Protein AF-A0AAQ3LM47-F1 (afdb_monomer)

Organism: Pseudomonas aeruginosa (NCBI:txid287)

Structure (mmCIF, N/CA/C/O backbone):
data_AF-A0AAQ3LM47-F1
#
_entry.id   AF-A0AAQ3LM47-F1
#
loop_
_atom_site.group_PDB
_atom_site.id
_atom_site.type_symbol
_atom_site.label_atom_id
_atom_site.label_alt_id
_atom_site.label_comp_id
_atom_site.label_asym_id
_atom_site.label_entity_id
_atom_site.label_seq_id
_atom_site.pdbx_PDB_ins_code
_atom_site.Cartn_x
_atom_site.Cartn_y
_atom_site.Cartn_z
_atom_site.occupancy
_atom_site.B_iso_or_equiv
_atom_site.auth_seq_id
_atom_site.auth_comp_id
_atom_site.auth_asym_id
_atom_site.auth_atom_id
_atom_site.pdbx_PDB_model_num
ATOM 1 N N . MET A 1 1 ? 6.843 -18.367 -8.324 1.00 46.47 1 MET A N 1
ATOM 2 C CA . MET A 1 1 ? 6.064 -17.510 -7.406 1.00 46.47 1 MET A CA 1
ATOM 3 C C . MET A 1 1 ? 6.373 -16.067 -7.772 1.00 46.4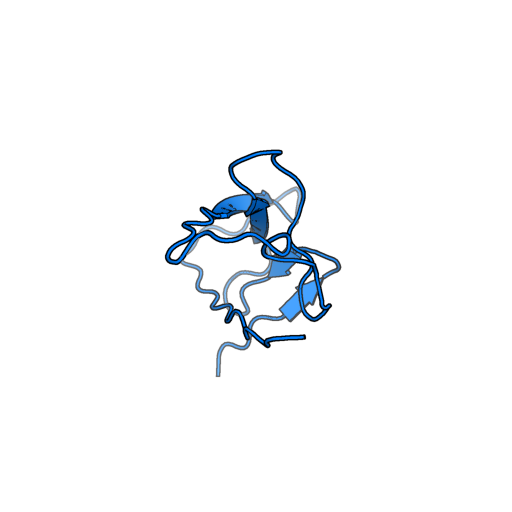7 1 MET A C 1
ATOM 5 O O . MET A 1 1 ? 7.543 -15.709 -7.747 1.00 46.47 1 MET A O 1
ATOM 9 N N . ASN A 1 2 ? 5.381 -15.279 -8.194 1.00 55.44 2 ASN A N 1
ATOM 10 C CA . ASN A 1 2 ? 5.573 -13.848 -8.458 1.00 55.44 2 ASN A CA 1
ATOM 11 C C . ASN A 1 2 ? 5.506 -13.106 -7.121 1.00 55.44 2 ASN A C 1
ATOM 13 O O . ASN A 1 2 ? 4.434 -12.698 -6.689 1.00 55.44 2 ASN A O 1
ATOM 17 N N . SER A 1 3 ? 6.634 -13.018 -6.424 1.00 73.00 3 SER A N 1
ATOM 18 C CA . SER A 1 3 ? 6.694 -12.394 -5.102 1.00 73.00 3 SER A CA 1
ATOM 19 C C . SER A 1 3 ? 6.743 -10.869 -5.238 1.00 73.00 3 SER A C 1
ATOM 21 O O . SER A 1 3 ? 7.647 -10.338 -5.883 1.00 73.00 3 SER A O 1
ATOM 23 N N . SER A 1 4 ? 5.785 -10.158 -4.638 1.00 82.12 4 SER A N 1
ATOM 24 C CA . SER A 1 4 ? 5.846 -8.701 -4.466 1.00 82.12 4 SER A CA 1
ATOM 25 C C . SER A 1 4 ? 6.823 -8.324 -3.348 1.00 82.12 4 SER A C 1
ATOM 27 O O . SER A 1 4 ? 6.994 -9.075 -2.389 1.00 82.12 4 SER A O 1
ATOM 29 N N . SER A 1 5 ? 7.443 -7.151 -3.449 1.00 89.94 5 SER A N 1
ATOM 30 C CA . SER A 1 5 ? 8.401 -6.631 -2.460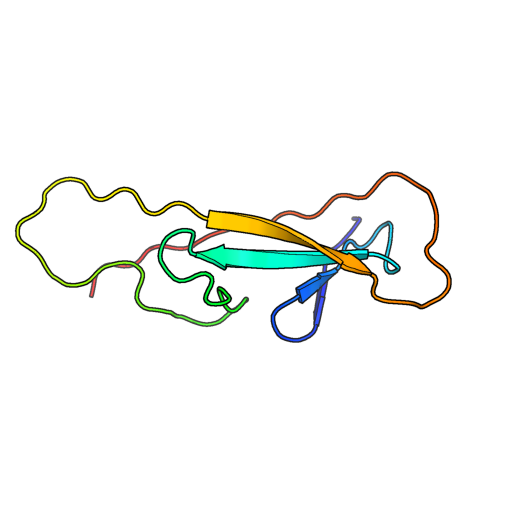 1.00 89.94 5 SER A CA 1
ATOM 31 C C . SER A 1 5 ? 8.003 -5.243 -1.973 1.00 89.94 5 SER A C 1
ATOM 33 O O . SER A 1 5 ? 7.362 -4.503 -2.711 1.00 89.94 5 SER A O 1
ATOM 35 N N . THR A 1 6 ? 8.424 -4.847 -0.775 1.00 90.81 6 THR A N 1
ATOM 36 C CA . THR A 1 6 ? 8.179 -3.498 -0.241 1.00 90.81 6 THR A CA 1
ATOM 37 C C . THR A 1 6 ? 9.426 -2.624 -0.355 1.00 90.81 6 THR A C 1
ATOM 39 O O . THR A 1 6 ? 10.497 -3.018 0.105 1.00 90.81 6 THR A O 1
ATOM 42 N N . VAL A 1 7 ? 9.287 -1.425 -0.924 1.00 90.50 7 VAL A N 1
ATOM 43 C CA . VAL A 1 7 ? 10.324 -0.383 -0.973 1.00 90.50 7 VAL A CA 1
ATOM 44 C C . VAL A 1 7 ? 9.807 0.831 -0.205 1.00 90.50 7 VAL A C 1
ATOM 46 O O . VAL A 1 7 ? 8.974 1.587 -0.709 1.00 90.50 7 VAL A O 1
ATOM 49 N N . GLY A 1 8 ? 10.262 0.995 1.040 1.00 90.31 8 GLY A N 1
ATOM 50 C CA . GLY A 1 8 ? 9.664 1.957 1.970 1.00 90.31 8 GLY A CA 1
ATOM 51 C C . GLY A 1 8 ? 8.182 1.644 2.189 1.00 90.31 8 GLY A C 1
ATOM 52 O O . GLY A 1 8 ? 7.828 0.497 2.451 1.00 90.31 8 GLY A O 1
ATOM 53 N N . ASP A 1 9 ? 7.317 2.639 1.998 1.00 93.25 9 ASP A N 1
ATOM 54 C CA . ASP A 1 9 ? 5.860 2.478 2.109 1.00 93.25 9 ASP A CA 1
ATOM 55 C C . ASP A 1 9 ? 5.175 2.116 0.776 1.00 93.25 9 ASP A C 1
ATOM 57 O O . ASP A 1 9 ? 3.982 2.345 0.585 1.00 93.25 9 ASP A O 1
ATOM 61 N N . THR A 1 10 ? 5.936 1.603 -0.195 1.00 95.25 10 THR A N 1
ATOM 62 C CA . THR A 1 10 ? 5.423 1.226 -1.519 1.00 95.25 10 THR A CA 1
ATOM 63 C C . THR A 1 10 ? 5.529 -0.277 -1.733 1.00 95.25 10 THR A C 1
ATOM 65 O O . THR A 1 10 ? 6.611 -0.855 -1.635 1.00 95.25 10 THR A O 1
ATOM 68 N N . LEU A 1 11 ? 4.413 -0.905 -2.090 1.00 95.19 11 LEU A N 1
ATOM 69 C CA . LEU A 1 11 ? 4.355 -2.292 -2.529 1.00 95.19 11 LEU A CA 1
ATOM 70 C C . LEU A 1 11 ? 4.655 -2.373 -4.029 1.00 95.19 11 LEU A C 1
ATOM 72 O O . LEU A 1 11 ? 3.974 -1.753 -4.840 1.00 95.19 11 LEU A O 1
ATOM 76 N N . VAL A 1 12 ? 5.674 -3.135 -4.405 1.00 95.62 12 VAL A N 1
ATOM 77 C CA . VAL A 1 12 ? 6.142 -3.295 -5.786 1.00 95.62 12 VAL A CA 1
ATOM 78 C C . VAL A 1 12 ? 5.763 -4.696 -6.281 1.00 95.62 12 VAL A C 1
ATOM 80 O O . VAL A 1 12 ? 6.228 -5.685 -5.701 1.00 95.62 12 VAL A O 1
ATOM 83 N N . PRO A 1 13 ? 4.932 -4.810 -7.332 1.00 94.38 13 PRO A N 1
ATOM 84 C CA . PRO A 1 13 ? 4.611 -6.085 -7.967 1.00 94.38 13 PRO A CA 1
ATOM 85 C C . PRO A 1 13 ? 5.856 -6.800 -8.507 1.00 94.38 13 PRO A C 1
ATOM 87 O O . PRO A 1 13 ? 6.759 -6.178 -9.070 1.00 94.38 13 PRO A O 1
ATOM 90 N N . GLY A 1 14 ? 5.905 -8.126 -8.359 1.00 90.56 14 GLY A N 1
ATOM 91 C CA . GLY A 1 14 ? 7.031 -8.931 -8.850 1.00 90.56 14 GLY A CA 1
ATOM 92 C C . GLY A 1 14 ? 7.066 -9.070 -10.376 1.00 90.56 14 GLY A C 1
ATOM 93 O O . GLY A 1 14 ? 8.140 -9.209 -10.959 1.00 90.56 14 GLY A O 1
ATOM 94 N N . ASP A 1 15 ? 5.896 -9.007 -11.014 1.00 90.62 15 ASP A N 1
ATOM 95 C CA . ASP A 1 15 ? 5.682 -9.120 -12.460 1.00 90.62 15 ASP A CA 1
ATOM 96 C C . ASP A 1 15 ? 5.839 -7.787 -13.207 1.00 90.62 15 ASP A C 1
ATOM 98 O O . ASP A 1 15 ? 6.140 -7.784 -14.400 1.00 90.62 15 ASP A O 1
ATOM 102 N N . ASN A 1 16 ? 5.703 -6.653 -12.513 1.00 93.31 16 ASN A N 1
ATOM 103 C CA . ASN A 1 16 ? 5.949 -5.332 -13.075 1.00 93.31 16 ASN A CA 1
ATOM 104 C C . ASN A 1 16 ? 6.542 -4.372 -12.032 1.00 93.31 16 ASN A C 1
ATOM 106 O O . ASN A 1 16 ? 5.831 -3.689 -11.299 1.00 93.31 16 ASN A O 1
ATOM 110 N N . LYS A 1 17 ? 7.872 -4.260 -12.031 1.00 92.75 17 LYS A N 1
ATOM 111 C CA . LYS A 1 17 ? 8.614 -3.377 -11.115 1.00 92.75 17 LYS A CA 1
ATOM 112 C C . LYS A 1 17 ? 8.556 -1.892 -11.494 1.00 92.75 17 LYS A C 1
ATOM 114 O O . LYS A 1 17 ? 9.093 -1.059 -10.771 1.00 92.75 17 LYS A O 1
ATOM 119 N N . SER A 1 18 ? 7.951 -1.552 -12.636 1.00 94.81 18 SER A N 1
ATOM 120 C CA . SER A 1 18 ? 7.810 -0.158 -13.079 1.00 94.81 18 SER A CA 1
ATOM 121 C C . SER A 1 18 ? 6.674 0.584 -12.367 1.00 94.81 18 SER A C 1
ATOM 123 O O . SER A 1 18 ? 6.629 1.817 -12.385 1.00 94.81 18 SER A O 1
ATOM 125 N N . VAL A 1 19 ? 5.791 -0.164 -11.703 1.00 95.38 19 VAL A N 1
ATOM 126 C CA . VAL A 1 19 ? 4.695 0.351 -10.888 1.00 95.38 19 VAL A CA 1
ATOM 127 C C . VAL A 1 19 ? 4.919 0.025 -9.416 1.00 95.38 19 VAL A C 1
ATOM 129 O O . VAL A 1 19 ? 5.573 -0.950 -9.054 1.00 95.38 19 VAL A O 1
ATOM 132 N N . GLY A 1 20 ? 4.348 0.857 -8.560 1.00 95.69 20 GLY A N 1
ATOM 133 C CA . GLY A 1 20 ? 4.252 0.651 -7.129 1.00 95.69 20 GLY A CA 1
ATOM 134 C C . GLY A 1 20 ? 2.852 1.008 -6.649 1.00 95.69 20 GLY A C 1
ATOM 135 O O . GLY A 1 20 ? 2.128 1.755 -7.307 1.00 95.69 20 GLY A O 1
ATOM 136 N N . ILE A 1 21 ? 2.462 0.460 -5.508 1.00 96.88 21 ILE A N 1
ATOM 137 C CA . ILE A 1 21 ? 1.165 0.693 -4.881 1.00 96.88 21 ILE A CA 1
ATOM 138 C C . ILE A 1 21 ? 1.417 1.214 -3.470 1.00 96.88 21 ILE A C 1
ATOM 140 O O . ILE A 1 21 ? 2.056 0.548 -2.657 1.00 96.88 21 ILE A O 1
ATOM 144 N N . THR A 1 22 ? 0.918 2.408 -3.175 1.00 96.75 22 THR A N 1
ATOM 145 C CA . THR A 1 22 ? 0.868 2.949 -1.812 1.00 96.75 22 THR A CA 1
ATOM 146 C C . THR A 1 22 ? -0.547 2.812 -1.277 1.00 96.75 22 THR A C 1
ATOM 148 O O . THR A 1 22 ? -1.509 3.027 -2.016 1.00 96.75 22 THR A O 1
ATOM 151 N N . VAL A 1 23 ? -0.686 2.483 0.004 1.00 96.62 23 VAL A N 1
ATOM 152 C CA . VAL A 1 23 ? -1.989 2.428 0.673 1.00 96.62 23 VAL A CA 1
ATOM 153 C C . VAL A 1 23 ? -2.120 3.651 1.568 1.00 96.62 23 VAL A C 1
ATOM 155 O O . VAL A 1 23 ? -1.218 3.955 2.344 1.00 96.62 23 VAL A O 1
ATOM 158 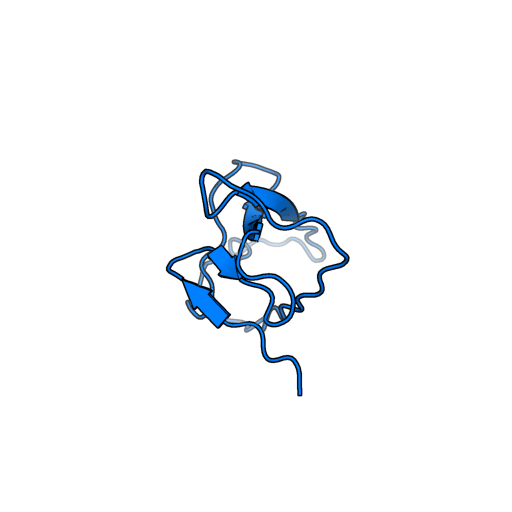N N . LEU A 1 24 ? -3.229 4.370 1.441 1.00 96.31 24 LEU A N 1
ATOM 159 C CA . LEU A 1 24 ? -3.535 5.563 2.222 1.00 96.31 24 LEU A CA 1
ATOM 160 C C . LEU A 1 24 ? -4.778 5.318 3.067 1.00 96.31 24 LEU A C 1
ATOM 162 O O . LEU A 1 24 ? -5.714 4.658 2.618 1.00 96.31 24 LEU A O 1
ATOM 166 N N . ARG A 1 25 ? -4.844 5.907 4.256 1.00 95.12 25 ARG A N 1
ATOM 167 C CA . ARG A 1 25 ? -6.116 6.036 4.972 1.00 95.12 25 ARG A CA 1
ATOM 168 C C . ARG A 1 25 ? -7.030 7.005 4.242 1.00 95.12 25 ARG A C 1
ATOM 170 O O . ARG A 1 25 ? -6.588 8.059 3.789 1.00 95.12 25 ARG A O 1
ATOM 177 N N . GLN A 1 26 ? -8.311 6.673 4.143 1.00 94.94 26 GLN A N 1
ATOM 178 C CA . GLN A 1 26 ? -9.264 7.545 3.465 1.00 94.94 26 GLN A CA 1
ATOM 179 C C . GLN A 1 26 ? -9.519 8.841 4.250 1.00 94.94 26 GLN A C 1
ATOM 181 O O . GLN A 1 26 ? -9.725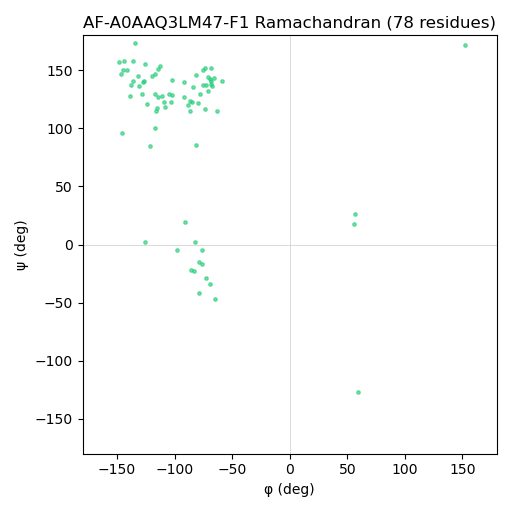 9.879 3.626 1.00 94.94 26 GLN A O 1
ATOM 186 N N . GLU A 1 27 ? -9.491 8.800 5.588 1.00 91.75 27 GLU A N 1
ATOM 187 C CA . GLU A 1 27 ? -9.816 9.962 6.428 1.00 91.75 27 GLU A CA 1
ATOM 188 C C . GLU A 1 27 ? -8.836 11.136 6.286 1.00 91.75 27 GLU A C 1
ATOM 190 O O . GLU A 1 27 ? -9.257 12.280 6.136 1.00 91.75 27 GLU A O 1
ATOM 1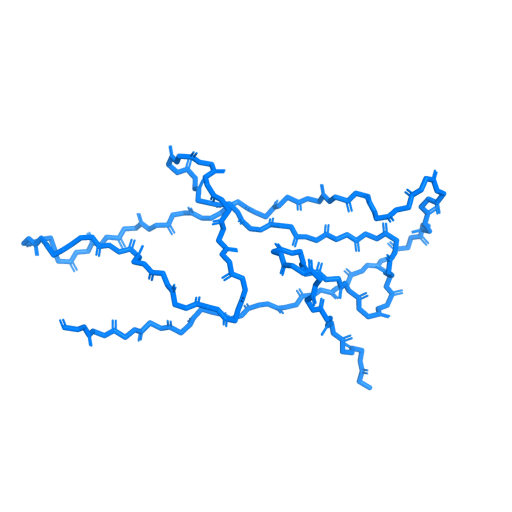95 N N . ASP A 1 28 ? -7.532 10.862 6.327 1.00 93.62 28 ASP A N 1
ATOM 196 C CA . ASP A 1 28 ? -6.475 11.871 6.435 1.00 93.62 28 ASP A CA 1
ATOM 197 C C . ASP A 1 28 ? -5.420 11.749 5.331 1.00 93.62 28 ASP A C 1
ATOM 199 O O . ASP A 1 28 ? -4.452 12.509 5.311 1.00 93.62 28 ASP A O 1
ATOM 203 N N . ARG A 1 29 ? -5.603 10.797 4.403 1.00 94.25 29 ARG A N 1
ATOM 204 C CA . ARG A 1 29 ? -4.672 10.474 3.312 1.00 94.25 29 ARG A CA 1
ATOM 205 C C . ARG A 1 29 ? -3.263 10.137 3.797 1.00 94.25 29 ARG A C 1
ATOM 207 O O . ARG A 1 29 ? -2.329 10.156 2.996 1.00 94.25 29 ARG A O 1
ATOM 214 N N . ARG A 1 30 ? -3.079 9.818 5.085 1.00 94.69 30 ARG A N 1
ATOM 215 C CA . ARG A 1 30 ? -1.776 9.382 5.591 1.00 94.69 30 ARG A CA 1
ATOM 216 C C . ARG A 1 30 ? -1.463 7.991 5.067 1.00 94.69 30 ARG A C 1
ATOM 218 O O . ARG A 1 30 ? -2.346 7.145 4.928 1.00 94.69 30 ARG A O 1
ATOM 225 N N . ILE A 1 31 ? -0.186 7.777 4.784 1.00 95.06 31 ILE A N 1
ATOM 226 C CA . ILE A 1 31 ? 0.322 6.507 4.281 1.00 95.06 31 ILE A CA 1
ATOM 227 C C . ILE A 1 31 ? 0.201 5.438 5.371 1.00 95.06 31 ILE A C 1
ATOM 229 O O . ILE A 1 31 ? 0.511 5.684 6.538 1.00 95.06 31 ILE A O 1
ATOM 233 N N . VAL A 1 32 ? -0.254 4.253 4.974 1.00 95.19 32 VAL A N 1
ATOM 234 C CA . VAL A 1 32 ? -0.229 3.042 5.789 1.00 95.19 32 VAL A CA 1
ATOM 235 C C . VAL A 1 32 ? 1.129 2.372 5.583 1.00 95.19 32 VAL A C 1
ATOM 237 O O . VAL A 1 32 ? 1.424 1.953 4.460 1.00 95.19 32 VAL A O 1
ATOM 240 N N . PRO A 1 33 ? 1.977 2.285 6.621 1.00 94.44 33 PRO A N 1
ATOM 241 C CA . PRO A 1 33 ? 3.294 1.691 6.475 1.00 94.44 33 PRO A CA 1
ATOM 242 C C . PRO A 1 33 ? 3.181 0.170 6.341 1.00 94.44 33 PRO A C 1
ATOM 244 O O . PRO A 1 33 ? 2.441 -0.482 7.077 1.00 94.44 33 PRO A O 1
ATOM 247 N N . PHE A 1 34 ? 3.950 -0.413 5.424 1.00 93.38 34 PHE A N 1
ATOM 248 C CA . PHE A 1 34 ? 4.046 -1.868 5.307 1.00 93.38 34 PHE A CA 1
ATOM 249 C C . PHE A 1 34 ? 5.021 -2.432 6.342 1.00 93.38 34 PHE A C 1
ATOM 251 O O . PHE A 1 34 ? 6.044 -1.815 6.644 1.00 93.38 34 PHE A O 1
ATOM 258 N N . ASN A 1 35 ? 4.727 -3.632 6.850 1.00 92.06 35 ASN A N 1
ATOM 259 C CA . ASN A 1 35 ? 5.566 -4.355 7.816 1.00 92.06 35 ASN A CA 1
ATOM 260 C C . ASN A 1 35 ? 5.861 -3.564 9.106 1.00 92.06 35 ASN A C 1
ATOM 262 O O . ASN A 1 35 ? 6.891 -3.772 9.748 1.00 92.06 35 ASN A O 1
ATOM 266 N N . LYS A 1 36 ? 4.977 -2.630 9.476 1.00 93.12 36 LYS A N 1
ATOM 267 C CA . LYS A 1 36 ? 5.052 -1.860 10.720 1.00 93.12 36 LYS A CA 1
ATOM 268 C C . LYS A 1 36 ? 3.673 -1.775 11.351 1.00 93.12 36 LYS A C 1
ATOM 270 O O . LYS A 1 36 ? 2.683 -1.570 10.654 1.00 93.12 36 LYS A O 1
ATOM 275 N N . GLU A 1 37 ? 3.629 -1.88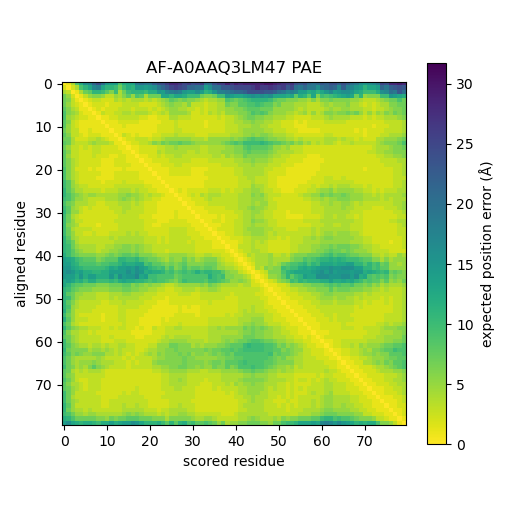1 12.673 1.00 92.56 37 GLU A N 1
ATOM 276 C CA . GLU A 1 37 ? 2.406 -1.616 13.423 1.00 92.56 37 GL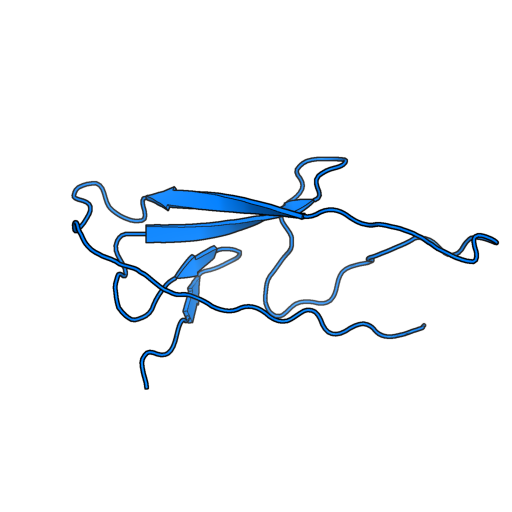U A CA 1
ATOM 277 C C . GLU A 1 37 ? 2.011 -0.141 13.307 1.00 92.56 37 GLU A C 1
ATOM 279 O O . GLU A 1 37 ? 2.851 0.762 13.324 1.00 92.56 37 GLU A O 1
ATOM 284 N N . PHE A 1 38 ? 0.708 0.104 13.243 1.00 91.38 38 PHE A N 1
ATOM 285 C CA . PHE A 1 38 ? 0.128 1.430 13.368 1.00 91.38 38 PHE A CA 1
ATOM 286 C C . PHE A 1 38 ? -1.200 1.322 14.113 1.00 91.38 38 PHE A C 1
ATOM 288 O O . PHE A 1 38 ? -1.833 0.267 14.150 1.00 91.38 38 PHE A O 1
ATOM 295 N N . GLN A 1 39 ? -1.635 2.424 14.714 1.00 90.25 39 GLN A N 1
ATOM 296 C CA . GLN A 1 39 ? -2.932 2.464 15.369 1.00 90.25 39 GLN A CA 1
ATOM 297 C C . GLN A 1 39 ? -4.047 2.502 14.317 1.00 90.25 39 GLN A C 1
ATOM 299 O O . GLN A 1 39 ? -4.146 3.461 13.549 1.00 90.25 39 GLN A O 1
ATOM 304 N N . LEU A 1 40 ? -4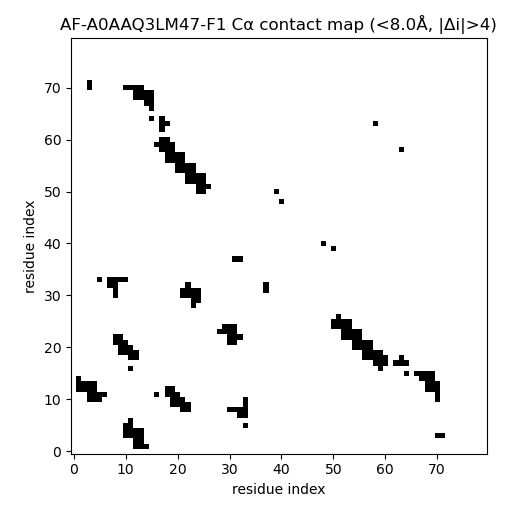.880 1.459 14.284 1.00 88.44 40 LEU A N 1
ATOM 305 C CA . LEU A 1 40 ? -6.024 1.372 13.372 1.00 88.44 40 LEU A CA 1
ATOM 306 C C . LEU A 1 40 ? -7.216 2.203 13.869 1.00 88.44 40 LEU A C 1
ATOM 308 O O . LEU A 1 40 ? -7.873 2.886 13.086 1.00 88.44 40 LEU A O 1
ATOM 312 N N . VAL A 1 41 ? -7.489 2.149 15.173 1.00 87.94 41 VAL A N 1
ATOM 313 C CA . VAL A 1 41 ? -8.603 2.841 15.825 1.00 87.94 41 VAL A CA 1
ATOM 314 C C . VAL A 1 41 ? -8.201 3.260 17.241 1.00 87.94 41 VAL A C 1
ATOM 316 O O . VAL A 1 41 ? -7.393 2.594 17.889 1.00 87.94 41 VAL A O 1
ATOM 319 N N . GLU A 1 42 ? -8.718 4.395 17.707 1.00 84.56 42 GLU A N 1
ATOM 320 C CA . GLU A 1 42 ? -8.604 4.791 19.113 1.00 84.56 42 GLU A CA 1
ATOM 321 C C . GLU A 1 42 ? -9.541 3.952 19.983 1.00 84.56 42 GLU A C 1
ATOM 323 O O . GLU A 1 42 ? -10.578 3.484 19.519 1.00 84.56 42 GLU A O 1
ATOM 328 N N . HIS A 1 43 ? -9.186 3.754 21.253 1.00 81.00 43 HIS A N 1
ATOM 329 C CA . HIS A 1 43 ? -10.086 3.083 22.185 1.00 81.00 43 HIS A CA 1
ATOM 330 C C . HIS A 1 43 ? -11.359 3.918 22.354 1.00 81.00 43 HIS A C 1
ATOM 332 O O . HIS A 1 43 ? -11.320 5.025 22.889 1.00 81.00 43 HIS A O 1
ATOM 338 N N . SER A 1 44 ? -12.492 3.377 21.916 1.00 82.94 44 SER A N 1
ATOM 339 C CA . SER A 1 44 ? -13.806 4.001 22.055 1.00 82.94 44 SER A CA 1
ATOM 340 C C . SER A 1 44 ? -14.837 2.985 22.551 1.00 82.94 44 SER A C 1
ATOM 342 O O . SER A 1 44 ? -14.553 1.795 22.696 1.00 82.94 44 SER A O 1
ATOM 344 N N . LYS A 1 45 ? -16.052 3.459 22.850 1.00 84.88 45 LYS A N 1
ATOM 345 C CA . LYS A 1 45 ? -17.192 2.594 23.200 1.00 84.88 45 LYS A CA 1
ATOM 346 C C . LYS A 1 45 ? -17.899 2.025 21.963 1.00 84.88 45 LYS A C 1
ATOM 348 O O . LYS A 1 45 ? -18.919 1.351 22.111 1.00 84.88 45 LYS A O 1
ATOM 353 N N . ASP A 1 46 ? -17.401 2.326 20.764 1.00 83.38 46 ASP A N 1
ATOM 354 C CA . ASP A 1 46 ? -18.034 1.912 19.519 1.00 83.38 46 ASP A CA 1
ATOM 355 C C . ASP A 1 46 ? -17.868 0.406 19.325 1.00 83.38 46 ASP A C 1
ATOM 357 O O . ASP A 1 46 ? -16.778 -0.145 19.458 1.00 83.38 46 ASP A O 1
ATOM 361 N N . GLN A 1 47 ? -18.964 -0.271 18.990 1.00 80.88 47 GLN A N 1
ATOM 362 C CA . GLN A 1 47 ? -18.950 -1.719 18.758 1.00 80.88 47 GLN A CA 1
ATOM 363 C C . GLN A 1 47 ? -18.499 -2.082 17.340 1.00 80.88 47 GLN A C 1
ATOM 365 O O . GLN A 1 47 ? -18.050 -3.200 17.098 1.00 80.88 47 GLN A O 1
ATOM 370 N N . VAL A 1 48 ? -18.630 -1.148 16.395 1.00 86.94 48 VAL A N 1
ATOM 371 C CA . VAL A 1 48 ? -18.255 -1.332 14.993 1.00 86.94 48 VAL A CA 1
ATOM 372 C C . VAL A 1 48 ? -17.578 -0.064 14.504 1.00 86.94 48 VAL A C 1
ATOM 374 O O . VAL A 1 48 ? -18.145 1.023 14.599 1.00 86.94 48 VAL A O 1
ATOM 377 N N . VAL A 1 49 ? -16.386 -0.215 13.930 1.00 88.12 49 VAL A N 1
ATOM 378 C CA . VAL A 1 49 ? -15.661 0.878 13.285 1.00 88.12 49 VAL A CA 1
ATOM 379 C C . VAL A 1 49 ? -15.252 0.442 11.888 1.00 88.12 49 VAL A C 1
ATOM 381 O O . VAL A 1 49 ? -14.663 -0.619 11.700 1.00 88.12 49 VAL A O 1
ATOM 384 N N . VAL A 1 50 ? -15.562 1.281 10.901 1.00 90.19 50 VAL A N 1
ATOM 385 C CA . VAL A 1 50 ? -15.157 1.077 9.509 1.00 90.19 50 VAL A CA 1
ATOM 386 C C . VAL A 1 50 ? -13.987 2.004 9.205 1.00 90.19 50 VAL A C 1
ATOM 388 O O . VAL A 1 50 ? -14.100 3.223 9.343 1.00 90.19 50 VAL A O 1
ATOM 391 N N . LYS A 1 51 ? -12.865 1.425 8.773 1.00 92.12 51 LYS A N 1
ATOM 392 C CA . LYS A 1 51 ? -11.689 2.156 8.294 1.00 92.12 51 LYS A CA 1
ATOM 393 C C . LYS A 1 51 ? -11.464 1.838 6.825 1.00 92.12 51 LYS A C 1
ATOM 395 O O . LYS A 1 51 ? -11.195 0.697 6.464 1.00 92.12 51 LYS A O 1
ATOM 400 N N . ASN A 1 52 ? -11.609 2.860 5.987 1.00 95.19 52 ASN A N 1
ATOM 401 C CA . ASN A 1 52 ? -11.441 2.735 4.546 1.00 95.19 52 ASN A CA 1
ATOM 402 C C . ASN A 1 52 ? -9.999 3.054 4.158 1.00 95.19 52 ASN A C 1
ATOM 404 O O . ASN A 1 52 ? -9.406 4.018 4.647 1.00 95.19 52 ASN A O 1
ATOM 408 N N . PHE A 1 53 ? -9.472 2.277 3.218 1.00 95.56 53 PHE A N 1
ATOM 409 C CA . PHE A 1 53 ? -8.148 2.478 2.653 1.00 95.56 53 PHE A CA 1
ATOM 410 C C . PHE A 1 53 ? -8.242 2.723 1.152 1.00 95.56 53 PHE A C 1
ATOM 412 O O . PHE A 1 53 ? -9.071 2.137 0.459 1.00 95.56 53 PHE A O 1
ATOM 419 N N . LEU A 1 54 ? -7.363 3.582 0.652 1.00 96.75 54 LEU A N 1
ATOM 420 C CA . LEU A 1 54 ? -7.223 3.897 -0.759 1.00 96.75 54 LEU A CA 1
ATOM 421 C C . LEU A 1 54 ? -5.920 3.292 -1.266 1.00 96.75 54 LEU A C 1
ATOM 423 O O . LEU A 1 54 ? -4.845 3.614 -0.762 1.00 96.75 54 LEU A O 1
ATOM 427 N N . ALA A 1 55 ? -6.010 2.440 -2.282 1.00 96.19 55 ALA A N 1
ATOM 428 C CA . ALA A 1 55 ? -4.843 1.983 -3.021 1.00 96.19 55 ALA A CA 1
ATOM 429 C C . ALA A 1 55 ? -4.535 2.983 -4.141 1.00 96.19 55 ALA A C 1
ATOM 431 O O . ALA A 1 55 ? -5.387 3.262 -4.986 1.00 96.19 55 ALA A O 1
ATOM 432 N N . GLN A 1 56 ? -3.316 3.517 -4.156 1.00 96.12 56 GLN A N 1
ATOM 433 C CA . GLN A 1 56 ? -2.862 4.475 -5.158 1.00 96.12 56 GLN A CA 1
ATOM 434 C C . GLN A 1 56 ? -1.700 3.900 -5.967 1.00 96.12 56 GLN A C 1
ATOM 436 O O . GLN A 1 56 ? -0.710 3.431 -5.406 1.00 96.12 56 GLN A O 1
ATOM 441 N N . LEU A 1 57 ? -1.818 3.979 -7.295 1.00 95.06 57 LEU A N 1
ATOM 442 C CA . LEU A 1 57 ? -0.750 3.628 -8.226 1.00 95.06 57 LEU A CA 1
ATOM 443 C C . LEU A 1 57 ? 0.320 4.728 -8.259 1.00 95.06 57 LEU A C 1
ATOM 445 O O . LEU A 1 57 ? 0.003 5.916 -8.342 1.00 95.06 57 LEU A O 1
ATOM 449 N N . LYS A 1 58 ? 1.587 4.320 -8.266 1.00 93.44 58 LYS A N 1
ATOM 450 C CA . LYS A 1 58 ? 2.761 5.184 -8.389 1.00 93.44 58 LYS A CA 1
ATOM 451 C C . LYS A 1 58 ? 3.701 4.643 -9.463 1.00 93.44 58 LYS A C 1
ATOM 453 O O . LYS A 1 58 ? 3.982 3.448 -9.499 1.00 93.44 58 LYS A O 1
ATOM 458 N N . TRP A 1 59 ? 4.231 5.522 -10.309 1.00 95.19 59 TRP A N 1
ATOM 459 C CA . TRP A 1 59 ? 5.303 5.161 -11.238 1.00 95.19 59 TRP A CA 1
ATOM 460 C C . TRP A 1 59 ? 6.642 5.111 -10.502 1.00 95.19 59 TRP A C 1
ATOM 462 O O . TRP A 1 59 ? 7.005 6.049 -9.792 1.00 95.19 59 TRP A O 1
ATOM 472 N N . MET A 1 60 ? 7.371 4.009 -10.667 1.00 94.00 60 MET A N 1
ATOM 473 C CA . MET A 1 60 ? 8.672 3.775 -10.024 1.00 94.00 60 MET A CA 1
ATOM 474 C C . MET A 1 60 ? 9.851 4.098 -10.950 1.00 94.00 60 MET A C 1
ATOM 476 O O . MET A 1 60 ? 11.007 4.023 -10.546 1.00 94.00 60 MET A O 1
ATOM 480 N N . THR A 1 61 ? 9.563 4.448 -12.201 1.00 92.75 61 THR A N 1
ATOM 481 C CA . THR A 1 61 ? 10.532 4.743 -13.258 1.00 92.75 61 THR A CA 1
ATOM 482 C C . THR A 1 61 ? 9.955 5.796 -14.200 1.00 92.75 61 THR A C 1
ATOM 484 O O . THR A 1 61 ? 8.738 5.939 -14.313 1.00 92.75 61 THR A O 1
ATOM 487 N N . ASN A 1 62 ? 10.832 6.503 -14.910 1.00 92.62 62 ASN A N 1
ATOM 488 C CA . ASN A 1 62 ? 10.452 7.471 -15.940 1.00 92.62 62 ASN A CA 1
ATOM 489 C C . ASN A 1 62 ? 10.002 6.798 -17.251 1.00 92.62 62 ASN A C 1
ATOM 491 O O . ASN A 1 62 ? 9.366 7.441 -18.080 1.00 92.62 62 ASN A O 1
ATOM 495 N N . ALA A 1 63 ? 10.324 5.515 -17.439 1.00 93.62 63 ALA A N 1
ATOM 496 C CA . ALA A 1 63 ? 9.931 4.718 -18.600 1.00 93.62 63 ALA A CA 1
ATOM 497 C C . ALA A 1 63 ? 9.121 3.494 -18.131 1.00 93.62 63 ALA A C 1
ATOM 499 O O . ALA A 1 63 ? 9.710 2.442 -17.868 1.00 93.62 63 ALA A O 1
ATOM 500 N N . PRO A 1 64 ? 7.797 3.631 -17.927 1.00 91.44 64 PRO A N 1
ATOM 501 C CA . PRO A 1 64 ? 6.976 2.554 -17.391 1.00 91.44 64 PRO A CA 1
ATOM 502 C C . PRO A 1 64 ? 6.815 1.393 -18.376 1.00 91.44 64 PRO A C 1
ATOM 504 O O . PRO A 1 64 ? 6.643 1.589 -19.579 1.00 91.44 64 PRO A O 1
ATOM 507 N N . THR A 1 65 ? 6.820 0.172 -17.846 1.00 94.06 65 THR A N 1
ATOM 508 C CA . THR A 1 65 ? 6.592 -1.048 -18.622 1.00 94.06 65 THR A CA 1
ATOM 509 C C . THR A 1 65 ? 5.097 -1.326 -18.673 1.00 94.06 65 THR A C 1
ATOM 511 O O . THR A 1 65 ? 4.455 -1.522 -17.638 1.00 94.06 65 THR A O 1
ATOM 514 N N . LEU A 1 66 ? 4.535 -1.366 -19.881 1.00 91.62 66 LEU A N 1
ATOM 515 C CA . LEU A 1 66 ? 3.138 -1.734 -20.089 1.00 91.62 66 LEU A CA 1
ATOM 516 C C . LEU A 1 66 ? 2.921 -3.216 -19.774 1.00 91.62 66 LEU A C 1
ATOM 518 O O . LEU A 1 66 ? 3.734 -4.067 -20.132 1.00 91.62 66 LEU A O 1
ATOM 522 N N . GLY A 1 67 ? 1.796 -3.531 -19.141 1.00 91.62 67 GLY A N 1
ATOM 523 C CA . GLY A 1 67 ? 1.433 -4.906 -18.829 1.00 91.62 67 GLY A CA 1
ATOM 524 C C . GLY A 1 67 ? 0.541 -5.008 -17.604 1.00 91.62 67 GLY A C 1
ATOM 525 O O . GLY A 1 67 ? 0.309 -4.030 -16.891 1.00 91.62 67 GLY A O 1
ATOM 526 N N . ARG A 1 68 ? 0.039 -6.219 -17.366 1.00 92.69 68 ARG A N 1
ATOM 527 C CA . ARG A 1 68 ? -0.666 -6.539 -16.123 1.00 92.69 68 ARG A CA 1
ATOM 528 C C . ARG A 1 68 ? 0.324 -6.531 -14.963 1.00 92.69 68 ARG A C 1
ATOM 530 O O . ARG A 1 68 ? 1.508 -6.797 -15.153 1.00 92.69 68 ARG A O 1
ATOM 537 N N . PHE A 1 69 ? -0.187 -6.233 -13.781 1.00 92.75 69 PHE A N 1
ATOM 538 C CA . PHE A 1 69 ? 0.554 -6.353 -12.540 1.00 92.75 69 PHE A CA 1
ATOM 539 C C . PHE A 1 69 ? -0.374 -6.877 -11.452 1.00 92.75 69 PHE A C 1
ATOM 541 O O . PHE A 1 69 ? -1.583 -6.621 -11.482 1.00 92.75 69 PHE A O 1
ATOM 548 N N . ASN A 1 70 ? 0.184 -7.603 -10.491 1.00 92.56 70 ASN A N 1
ATOM 549 C CA . ASN A 1 70 ? -0.545 -8.059 -9.318 1.00 92.56 70 ASN A CA 1
ATOM 550 C C . ASN A 1 70 ? 0.308 -7.906 -8.058 1.00 92.56 70 ASN A C 1
ATOM 552 O O . ASN A 1 70 ? 1.494 -8.233 -8.036 1.00 92.56 70 ASN A O 1
ATOM 556 N N . ALA A 1 71 ? -0.320 -7.429 -6.990 1.00 91.62 71 ALA A N 1
ATOM 557 C CA . ALA A 1 71 ? 0.265 -7.427 -5.665 1.00 91.62 71 ALA A CA 1
ATOM 558 C C . ALA A 1 71 ? -0.826 -7.674 -4.627 1.00 91.62 71 ALA A C 1
ATOM 560 O O . ALA A 1 71 ? -1.984 -7.308 -4.827 1.00 91.62 71 ALA A O 1
ATOM 561 N N . THR A 1 72 ? -0.439 -8.298 -3.519 1.00 91.88 72 THR A N 1
ATOM 562 C CA . THR A 1 72 ? -1.332 -8.620 -2.406 1.00 91.88 72 THR A CA 1
ATOM 563 C C . THR A 1 72 ? -0.727 -8.082 -1.116 1.00 91.88 72 THR A C 1
ATOM 565 O O . THR A 1 72 ? 0.481 -8.179 -0.911 1.00 91.88 72 THR A O 1
ATOM 568 N N . ALA A 1 73 ? -1.572 -7.522 -0.254 1.00 91.31 73 ALA A N 1
ATOM 569 C CA . ALA A 1 73 ? -1.219 -7.100 1.094 1.00 91.31 73 ALA A CA 1
ATOM 570 C C . ALA A 1 73 ? -2.266 -7.629 2.077 1.00 91.31 73 ALA A C 1
ATOM 572 O O . ALA A 1 73 ? -3.448 -7.692 1.740 1.00 91.31 73 ALA A O 1
ATOM 573 N N . ALA A 1 74 ? -1.824 -7.991 3.278 1.00 92.62 74 ALA A N 1
ATOM 574 C CA . ALA A 1 74 ? -2.686 -8.380 4.387 1.00 92.62 74 ALA A CA 1
ATOM 575 C C . ALA A 1 74 ? -2.567 -7.345 5.512 1.00 92.62 74 ALA A C 1
ATOM 577 O O . ALA A 1 74 ? -1.529 -6.698 5.658 1.00 92.62 74 ALA A O 1
ATOM 578 N N . ILE A 1 75 ? -3.640 -7.183 6.283 1.00 90.94 75 ILE A N 1
ATOM 579 C CA . ILE A 1 75 ? -3.648 -6.384 7.508 1.00 90.94 75 ILE A CA 1
ATOM 580 C C . ILE A 1 75 ? -3.908 -7.350 8.654 1.00 90.94 75 I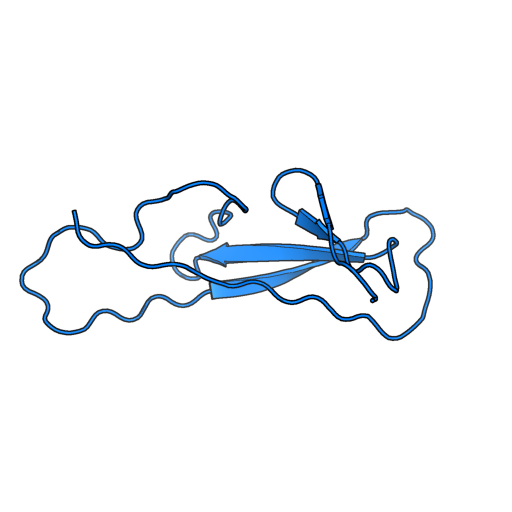LE A C 1
ATOM 582 O O . ILE A 1 75 ? -4.982 -7.948 8.718 1.00 90.94 75 ILE A O 1
ATOM 586 N N . ASP A 1 76 ? -2.942 -7.462 9.556 1.00 92.94 76 ASP A N 1
ATOM 587 C CA . ASP A 1 76 ? -3.103 -8.208 10.797 1.00 92.94 76 ASP A CA 1
ATOM 588 C C . ASP A 1 76 ? -3.597 -7.259 11.893 1.00 92.94 76 ASP A C 1
ATOM 590 O O . ASP A 1 76 ? -3.018 -6.194 12.121 1.00 92.94 76 ASP A O 1
ATOM 594 N N . ILE A 1 77 ? -4.696 -7.628 12.552 1.00 90.19 77 ILE A N 1
ATOM 595 C CA . ILE A 1 77 ? -5.355 -6.799 13.566 1.00 90.19 77 ILE A CA 1
ATOM 596 C C . ILE A 1 77 ? -5.175 -7.454 14.931 1.00 90.19 77 ILE A C 1
ATOM 598 O O . ILE A 1 77 ? -5.521 -8.618 15.122 1.00 90.19 77 ILE A O 1
ATOM 602 N N . TYR A 1 78 ? -4.686 -6.670 15.888 1.00 89.25 78 TYR A N 1
ATOM 603 C CA . TYR A 1 78 ? -4.463 -7.095 17.264 1.00 89.25 78 TYR A CA 1
ATOM 604 C C . TYR A 1 78 ? -5.167 -6.135 18.219 1.00 89.25 78 TYR A C 1
ATOM 606 O O . TYR A 1 78 ? -5.146 -4.920 18.014 1.00 89.25 78 TYR A O 1
ATOM 614 N N . TYR A 1 79 ? -5.758 -6.682 19.278 1.00 84.06 79 TYR A N 1
ATOM 615 C CA . TYR A 1 79 ? -6.241 -5.890 20.404 1.00 84.06 79 TYR A CA 1
ATOM 616 C C . TYR A 1 79 ? -5.082 -5.629 21.366 1.00 84.06 79 TYR A C 1
ATOM 618 O O . TYR A 1 79 ? -4.300 -6.538 21.653 1.00 84.06 79 TYR A O 1
ATOM 626 N N . LYS A 1 80 ? -4.978 -4.388 21.838 1.00 78.69 80 LYS A N 1
ATOM 627 C CA . LYS A 1 80 ? -4.087 -3.990 22.930 1.00 78.69 80 LYS A CA 1
ATOM 628 C C . LYS A 1 80 ? -4.915 -3.634 24.155 1.00 78.69 80 LYS A C 1
ATOM 630 O O . LYS A 1 80 ? -6.068 -3.188 23.959 1.00 78.69 80 LYS A O 1
#

pLDDT: mean 90.52, std 7.82, range [46.47, 96.88]

Secondary structure (DSSP, 8-state):
----EEETTEEE-SS-TTEEEEEEETTT--B--TTS----S---S-S-----EEEEEEESSSSPPPS-------------

Sequence (80 aa):
MNSSSTVGDTLVPGDNKSVGITVLRQEDRRIVPFNKEFQLVEHSKDQVVVKNFLAQLKWMTNAPTLGRFNATAAIDIYYK

InterPro domains:
  IPR000259 Fimbrial-type adhesion domain [PF00419] (4-80)
  IPR008966 Adhesion domain superfamily [SSF49401] (5-79)

Foldseek 3Di:
DFDWDDDWQWIATSVFNQKTKWKAWPPPRHTDTPPDDDDPDDDDPDPDDDTDIDIDMDGPDPDGDDDDTDDDDDDDDDDD

Nearest PDB structures (foldseek):
  5e4e-assembly1_C  TM=2.007E-01  e=3.046E+00  Homo sapiens
  6phu-assembly1_A  TM=2.705E-01  e=6.625E+00  Streptococcus pneumoniae TIGR4

Solvent-accessible surface area (backbone atoms only — not comparable to full-atom values): 5383 Å² total; per-residue (Å²): 132,80,62,56,46,72,60,77,56,25,42,25,19,50,76,32,68,30,38,28,37,34,41,22,35,62,90,78,61,47,74,49,58,63,100,53,92,72,86,87,71,79,96,68,92,68,92,76,86,89,83,58,72,41,81,40,84,40,76,67,47,98,74,65,71,88,75,77,70,60,71,87,87,85,85,88,85,79,90,130

Radius of gyration: 14.95 Å; Cα contacts (8 Å, |Δi|>4): 117; chains: 1; bounding box: 30×29×43 Å

Mean predicted aligned error: 4.56 Å